Protein AF-A0A378ALG9-F1 (afdb_monomer_lite)

Foldseek 3Di:
DDPVVVVVVVVCVVVVPDDDDDDDPPDDDDDPQKDQWDRDPDPDGDCPRIDGHD

Secondary structure (DSSP, 8-state):
--HHHHHHHHHHHHH-SS-------------TTEE-----SSS----TT-EE--

Radius of gyration: 18.23 Å; chains: 1; bounding box: 31×23×48 Å

Structure (mmCIF, N/CA/C/O backbone):
data_AF-A0A378ALG9-F1
#
_entry.id   AF-A0A378ALG9-F1
#
loop_
_atom_site.group_PDB
_atom_site.id
_atom_site.type_symbol
_atom_site.label_atom_id
_atom_site.label_alt_id
_atom_site.label_comp_id
_atom_site.label_asym_id
_atom_site.label_entity_id
_atom_site.label_seq_id
_atom_site.pdbx_PDB_ins_code
_atom_site.Cartn_x
_atom_site.Cartn_y
_atom_site.Cartn_z
_atom_site.occupancy
_atom_site.B_iso_or_equiv
_atom_site.auth_seq_id
_atom_site.auth_comp_id
_atom_site.auth_asym_id
_atom_site.auth_atom_id
_atom_site.pdbx_PDB_model_num
ATOM 1 N N . MET A 1 1 ? 1.206 16.435 -13.288 1.00 59.56 1 MET A N 1
ATOM 2 C CA . MET A 1 1 ? 2.162 15.305 -13.394 1.00 59.56 1 MET A CA 1
ATOM 3 C C . MET A 1 1 ? 3.436 15.813 -14.058 1.00 59.56 1 MET A C 1
ATOM 5 O O . MET A 1 1 ? 3.331 16.657 -14.938 1.00 59.56 1 MET A O 1
ATOM 9 N N . ASN A 1 2 ? 4.615 15.388 -13.595 1.00 90.19 2 ASN A N 1
ATOM 10 C CA . ASN A 1 2 ? 5.910 15.891 -14.078 1.00 90.19 2 ASN A CA 1
ATOM 11 C C . ASN A 1 2 ? 6.302 15.215 -15.411 1.00 90.19 2 ASN A C 1
ATOM 13 O O . ASN A 1 2 ? 6.221 13.991 -15.505 1.00 90.19 2 ASN A O 1
ATOM 17 N N . LYS A 1 3 ? 6.742 15.992 -16.415 1.00 94.94 3 LYS A N 1
ATOM 18 C CA . LYS A 1 3 ? 7.147 15.525 -17.761 1.00 94.94 3 LYS A CA 1
ATOM 19 C C . LYS A 1 3 ? 8.170 14.383 -17.703 1.00 94.94 3 LYS A C 1
ATOM 21 O O . LYS A 1 3 ? 7.997 13.378 -18.384 1.00 94.94 3 LYS A O 1
ATOM 26 N N . ALA A 1 4 ? 9.154 14.497 -16.809 1.00 95.88 4 ALA A N 1
ATOM 27 C CA . ALA A 1 4 ? 10.205 13.494 -16.636 1.00 95.88 4 ALA A CA 1
ATOM 28 C C . ALA A 1 4 ? 9.670 12.110 -16.210 1.00 95.88 4 ALA A C 1
ATOM 30 O O . ALA A 1 4 ? 10.194 11.085 -16.634 1.00 95.88 4 ALA A O 1
ATOM 31 N N . ALA A 1 5 ? 8.603 12.060 -15.401 1.00 94.75 5 ALA A N 1
ATOM 32 C CA . ALA A 1 5 ? 8.015 10.790 -14.967 1.00 94.75 5 ALA A CA 1
ATOM 33 C C . ALA A 1 5 ? 7.309 10.057 -16.121 1.00 94.75 5 ALA A C 1
ATOM 35 O O . ALA A 1 5 ? 7.351 8.831 -16.188 1.00 94.75 5 ALA A O 1
ATOM 36 N N . GLY A 1 6 ? 6.692 10.805 -17.042 1.00 95.19 6 GLY A N 1
ATOM 37 C CA . GLY A 1 6 ? 6.077 10.237 -18.242 1.00 95.19 6 GLY A CA 1
ATOM 38 C C . GLY A 1 6 ? 7.112 9.678 -19.219 1.00 95.19 6 GLY A C 1
ATOM 39 O O . GLY A 1 6 ? 6.944 8.566 -19.710 1.00 95.19 6 GLY A O 1
ATOM 40 N N . GLU A 1 7 ? 8.208 10.409 -19.445 1.00 95.81 7 GLU A N 1
ATOM 41 C CA . GLU A 1 7 ? 9.321 9.961 -20.300 1.00 95.81 7 GLU A CA 1
ATOM 42 C C . GLU A 1 7 ? 9.981 8.685 -19.752 1.00 95.81 7 GLU A C 1
ATOM 44 O O . GLU A 1 7 ? 10.223 7.743 -20.506 1.00 95.81 7 GLU A O 1
ATOM 49 N N . LEU A 1 8 ? 10.195 8.608 -18.432 1.00 93.50 8 LEU A N 1
ATOM 50 C CA . LEU A 1 8 ? 10.703 7.395 -17.789 1.00 93.50 8 LEU A CA 1
ATOM 51 C C . LEU A 1 8 ? 9.728 6.217 -17.934 1.00 93.50 8 LEU A C 1
ATOM 53 O O . LEU A 1 8 ? 10.160 5.107 -18.233 1.00 93.50 8 LEU A O 1
ATOM 57 N N . HIS A 1 9 ? 8.424 6.441 -17.738 1.00 93.31 9 HIS A N 1
ATOM 58 C CA . HIS A 1 9 ? 7.424 5.381 -17.883 1.00 93.31 9 HIS A CA 1
ATOM 59 C C . HIS A 1 9 ? 7.410 4.800 -19.303 1.00 93.31 9 HIS A C 1
ATOM 61 O O . HIS A 1 9 ? 7.413 3.581 -19.447 1.00 93.31 9 HIS A O 1
ATOM 67 N N . ALA A 1 10 ? 7.462 5.649 -20.335 1.00 94.00 10 ALA A N 1
ATOM 68 C CA . ALA A 1 10 ? 7.522 5.198 -21.725 1.00 94.00 10 ALA A CA 1
ATOM 69 C C . ALA A 1 10 ? 8.752 4.309 -21.981 1.00 94.00 10 ALA A C 1
ATOM 71 O O . ALA A 1 10 ? 8.615 3.201 -22.490 1.00 94.00 10 ALA A O 1
ATOM 72 N N . ALA A 1 11 ? 9.937 4.732 -21.523 1.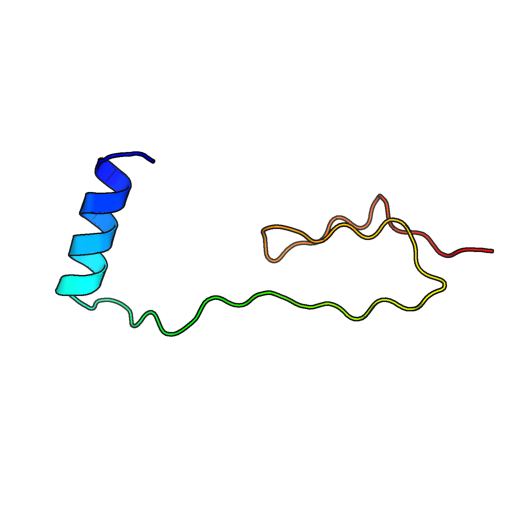00 94.62 11 ALA A N 1
ATOM 73 C CA . ALA A 1 11 ? 11.156 3.935 -21.662 1.00 94.62 11 ALA A CA 1
ATOM 74 C C . ALA A 1 11 ? 11.073 2.577 -20.936 1.00 94.62 11 ALA A C 1
ATOM 76 O O . ALA A 1 11 ? 11.559 1.572 -21.455 1.00 94.62 11 ALA A O 1
ATOM 77 N N . LEU A 1 12 ? 10.446 2.526 -19.752 1.00 94.25 12 LEU A N 1
ATOM 78 C CA . LEU A 1 12 ? 10.222 1.276 -19.016 1.00 94.25 12 LEU A CA 1
ATOM 79 C C . LEU A 1 12 ? 9.250 0.339 -19.746 1.00 94.25 12 LEU A C 1
ATOM 81 O O . LEU A 1 12 ? 9.442 -0.871 -19.704 1.00 94.25 12 LEU A O 1
ATOM 85 N N . VAL A 1 13 ? 8.218 0.863 -20.408 1.00 93.00 13 VAL A N 1
ATOM 86 C CA . VAL A 1 13 ? 7.283 0.036 -21.186 1.00 93.00 13 VAL A CA 1
ATOM 87 C C . VAL A 1 13 ? 7.950 -0.491 -22.459 1.00 93.00 13 VAL A C 1
ATOM 89 O O . VAL A 1 13 ? 7.831 -1.678 -22.746 1.00 93.00 13 VAL A O 1
ATOM 92 N N . ASP A 1 14 ? 8.701 0.347 -23.177 1.00 94.62 14 ASP A N 1
ATOM 93 C CA . ASP A 1 14 ? 9.307 -0.018 -24.466 1.00 94.62 14 ASP A CA 1
ATOM 94 C C . ASP A 1 14 ? 10.472 -1.010 -24.328 1.00 94.62 14 ASP A C 1
ATOM 96 O O . ASP A 1 14 ? 10.625 -1.910 -25.152 1.00 94.62 14 ASP A O 1
ATOM 100 N N . GLN A 1 15 ? 11.311 -0.857 -23.297 1.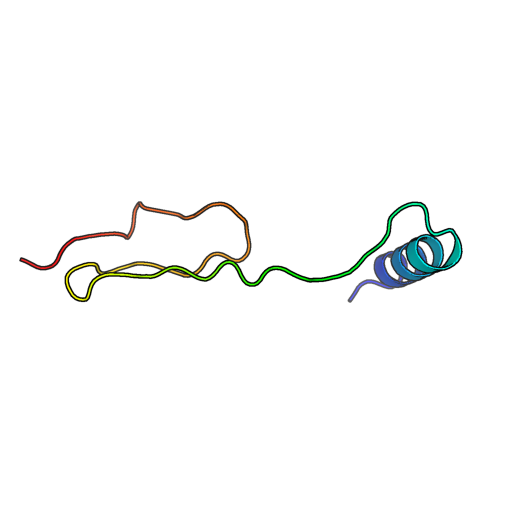00 96.06 15 GLN A N 1
ATOM 101 C CA . GLN A 1 15 ? 12.481 -1.722 -23.084 1.00 96.06 15 GLN A CA 1
ATOM 102 C C . GLN A 1 15 ? 12.150 -3.014 -22.319 1.00 96.06 15 GLN A C 1
ATOM 104 O O . GLN A 1 15 ? 13.004 -3.890 -22.206 1.00 96.06 15 GLN A O 1
ATOM 109 N N . VAL A 1 16 ? 10.937 -3.121 -21.763 1.00 86.50 16 VAL A N 1
ATOM 110 C CA . VAL A 1 16 ? 10.436 -4.263 -20.973 1.00 86.50 16 VAL A CA 1
ATOM 111 C C . VAL A 1 16 ? 11.450 -4.816 -19.939 1.00 86.50 16 VAL A C 1
A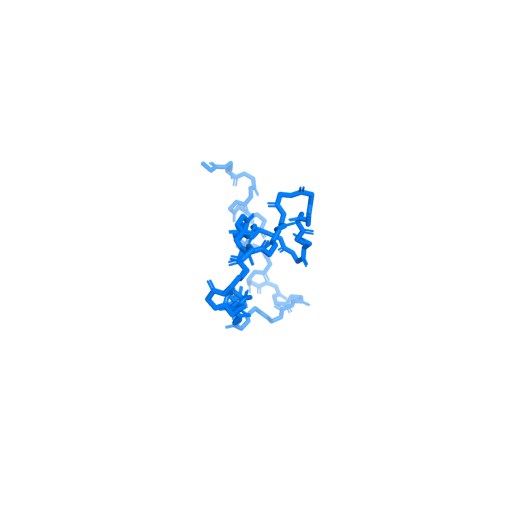TOM 113 O O . VAL A 1 16 ? 11.634 -6.030 -19.843 1.00 86.50 16 VAL A O 1
ATOM 116 N N . PRO A 1 17 ? 12.120 -3.984 -19.112 1.00 90.56 17 PRO A N 1
ATOM 117 C CA . PRO A 1 17 ? 12.966 -4.501 -18.036 1.00 90.56 17 PRO A CA 1
ATOM 118 C C . PRO A 1 17 ? 12.136 -5.160 -16.919 1.00 90.56 17 PRO A C 1
ATOM 120 O O . PRO A 1 17 ? 12.658 -5.967 -16.155 1.00 90.56 17 PRO A O 1
ATOM 123 N N . PHE A 1 18 ? 10.844 -4.825 -16.826 1.00 88.75 18 PHE A N 1
ATOM 124 C CA . PHE A 1 18 ? 9.869 -5.396 -15.900 1.00 88.75 18 PHE A CA 1
ATOM 125 C C . PHE A 1 18 ? 8.516 -5.558 -16.605 1.00 88.75 18 PHE A C 1
ATOM 127 O O . PHE A 1 18 ? 8.154 -4.741 -17.452 1.00 88.75 18 PHE A O 1
ATOM 134 N N . LEU A 1 19 ? 7.745 -6.582 -16.226 1.00 90.50 19 LEU A N 1
ATOM 135 C CA . LEU A 1 19 ? 6.374 -6.780 -16.699 1.00 90.50 19 LEU A CA 1
ATOM 136 C C . LEU A 1 19 ? 5.379 -6.193 -15.688 1.00 90.50 19 LEU A C 1
ATOM 138 O O . LEU A 1 19 ? 5.232 -6.707 -14.579 1.00 90.50 19 LEU A O 1
ATOM 142 N N . PHE A 1 20 ? 4.668 -5.138 -16.081 1.00 91.31 20 PHE A N 1
ATOM 143 C CA . PHE A 1 20 ? 3.619 -4.519 -15.270 1.00 91.31 20 PHE A CA 1
ATOM 144 C C . PHE A 1 20 ? 2.262 -5.141 -15.610 1.00 91.31 20 PHE A C 1
ATOM 146 O O . PHE A 1 20 ? 1.723 -4.897 -16.686 1.00 91.31 20 PHE A O 1
ATOM 153 N N . VAL A 1 21 ? 1.714 -5.961 -14.708 1.00 93.12 21 VAL A N 1
ATOM 154 C CA . VAL A 1 21 ? 0.467 -6.712 -14.966 1.00 93.12 21 VAL A CA 1
ATOM 155 C C . VAL A 1 21 ? -0.740 -6.102 -14.256 1.00 93.12 21 VAL A C 1
ATOM 157 O O . VAL A 1 21 ? -1.814 -6.000 -14.842 1.00 93.12 21 VAL A O 1
ATOM 160 N N . ALA A 1 22 ? -0.588 -5.707 -12.992 1.00 93.75 22 ALA A N 1
ATOM 161 C CA . ALA A 1 22 ? -1.699 -5.254 -12.163 1.00 93.75 22 ALA A CA 1
ATOM 162 C C . ALA A 1 22 ? -1.252 -4.248 -11.099 1.00 93.75 22 ALA A C 1
ATOM 164 O O . ALA A 1 22 ? -0.083 -4.204 -10.715 1.00 93.75 22 ALA A O 1
ATOM 165 N N . HIS A 1 23 ? -2.224 -3.489 -10.592 1.00 91.62 23 HIS A N 1
ATOM 166 C CA . HIS A 1 23 ? -2.091 -2.661 -9.399 1.00 91.62 23 HIS A CA 1
ATOM 167 C C . HIS A 1 23 ? -2.934 -3.293 -8.284 1.00 91.62 23 HIS A C 1
ATOM 169 O O . HIS A 1 23 ? -4.145 -3.440 -8.445 1.00 91.62 23 HIS A O 1
ATOM 175 N N . ASP A 1 24 ? -2.300 -3.695 -7.181 1.00 90.94 24 ASP A N 1
ATOM 176 C CA . ASP A 1 24 ? -3.009 -4.216 -6.007 1.00 90.94 24 ASP A CA 1
ATOM 177 C C . ASP A 1 24 ? -3.763 -3.081 -5.291 1.00 90.94 24 ASP A C 1
ATOM 179 O O . ASP A 1 24 ? -3.230 -1.987 -5.102 1.00 90.94 24 ASP A O 1
ATOM 183 N N . VAL A 1 25 ? -5.010 -3.348 -4.895 1.00 88.94 25 VAL A N 1
ATOM 184 C CA . VAL A 1 25 ? -5.879 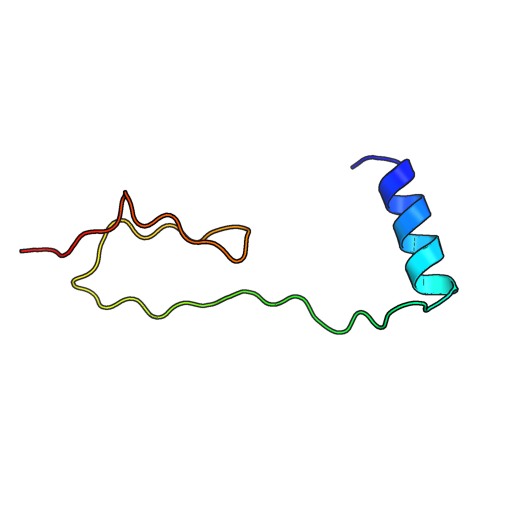-2.406 -4.173 1.00 88.94 25 VAL A CA 1
ATOM 185 C C . VAL A 1 25 ? -5.777 -2.553 -2.648 1.00 88.94 25 VAL A C 1
ATOM 187 O O . VAL A 1 25 ? -6.262 -1.692 -1.916 1.00 88.94 25 VAL A O 1
ATOM 190 N N . GLY A 1 26 ? -5.149 -3.626 -2.152 1.00 90.62 26 GLY A N 1
ATOM 191 C CA . GLY A 1 26 ? -4.895 -3.875 -0.731 1.00 90.62 26 GLY A CA 1
ATOM 192 C C . GLY A 1 26 ? -6.149 -3.881 0.160 1.00 90.62 26 GLY A C 1
ATOM 193 O O . GLY A 1 26 ? -6.166 -3.154 1.163 1.00 90.62 26 GLY A O 1
ATOM 194 N N . PRO A 1 27 ? -7.205 -4.655 -0.169 1.00 91.81 27 PRO A N 1
ATOM 195 C CA . PRO A 1 27 ? -8.463 -4.627 0.572 1.00 91.81 27 PRO A CA 1
ATOM 196 C C . PRO A 1 27 ? -8.293 -5.221 1.976 1.00 91.81 27 PRO A C 1
ATOM 198 O O . PRO A 1 27 ? -7.559 -6.190 2.171 1.00 91.81 27 PRO A O 1
ATOM 201 N N . ARG A 1 28 ? -9.002 -4.669 2.969 1.00 91.75 28 ARG A N 1
ATOM 202 C CA . ARG A 1 28 ? -8.993 -5.169 4.353 1.00 91.75 28 ARG A CA 1
ATOM 203 C C . ARG A 1 28 ? -10.407 -5.384 4.861 1.00 91.75 28 ARG A C 1
ATOM 205 O O . ARG A 1 28 ? -11.243 -4.488 4.792 1.00 91.75 28 ARG A O 1
ATOM 212 N N . ALA A 1 29 ? -10.646 -6.566 5.416 1.00 94.81 29 ALA A N 1
ATOM 213 C CA . ALA A 1 29 ? -11.860 -6.847 6.165 1.00 94.81 29 ALA A CA 1
ATOM 214 C C . ALA A 1 29 ? -11.723 -6.278 7.583 1.00 94.81 29 ALA A C 1
ATOM 216 O O . ALA A 1 29 ? -10.733 -6.537 8.266 1.00 94.81 29 ALA A O 1
ATOM 217 N N . ILE A 1 30 ? -12.714 -5.503 8.023 1.00 95.81 30 ILE A N 1
ATOM 218 C CA . ILE A 1 30 ? -12.714 -4.841 9.331 1.00 95.81 30 ILE A CA 1
ATOM 219 C C . ILE A 1 30 ? -13.999 -5.247 10.068 1.00 95.81 30 ILE A C 1
ATOM 221 O O . ILE A 1 30 ? -15.089 -5.035 9.531 1.00 95.81 30 ILE A O 1
ATOM 225 N N . PRO A 1 31 ? -13.914 -5.839 11.275 1.00 96.06 31 PRO A N 1
ATOM 226 C CA . PRO A 1 31 ? -15.095 -6.171 12.067 1.00 96.06 31 PRO A CA 1
ATOM 227 C C . PRO A 1 31 ? -15.895 -4.914 12.460 1.00 96.06 31 PRO A C 1
ATOM 229 O O . PRO A 1 31 ? -15.280 -3.889 12.749 1.00 96.06 31 PRO A O 1
ATOM 232 N N . PRO A 1 32 ? -17.235 -4.978 12.608 1.00 95.94 32 PRO A N 1
ATOM 233 C CA . PRO A 1 32 ? -18.060 -3.808 12.963 1.00 95.94 32 PRO A CA 1
ATOM 234 C C . PRO A 1 32 ? -17.710 -3.126 14.299 1.00 95.94 32 PRO A C 1
ATOM 236 O O . PRO A 1 32 ? -18.068 -1.964 14.525 1.00 95.94 32 PRO A O 1
ATOM 239 N N . ALA A 1 33 ? -17.038 -3.859 15.192 1.00 97.38 33 ALA A N 1
ATOM 240 C CA . ALA A 1 33 ? -16.565 -3.368 16.483 1.00 97.38 33 ALA A CA 1
ATOM 241 C C . ALA A 1 33 ? -15.250 -2.575 16.391 1.00 97.38 33 ALA A C 1
ATOM 243 O O . ALA A 1 33 ? -14.888 -1.918 17.360 1.00 97.38 33 ALA A O 1
ATOM 244 N N . VAL A 1 34 ? -14.526 -2.633 15.270 1.00 97.00 34 VAL A N 1
ATOM 245 C CA . VAL A 1 34 ? -13.264 -1.906 15.075 1.00 97.00 34 VAL A CA 1
ATOM 246 C C . VAL A 1 34 ? -13.546 -0.558 14.413 1.00 97.00 34 VAL A C 1
ATOM 248 O O . VAL A 1 34 ? -14.279 -0.472 13.428 1.00 97.00 34 VAL A O 1
ATOM 251 N N . THR A 1 35 ? -12.956 0.504 14.954 1.00 96.44 35 THR A N 1
ATOM 252 C CA . THR A 1 35 ? -13.118 1.890 14.496 1.00 96.44 35 THR A CA 1
ATOM 253 C C . THR A 1 35 ? -11.785 2.573 14.248 1.00 96.44 35 THR A C 1
ATOM 255 O O . THR A 1 35 ? -10.746 2.103 14.703 1.00 96.44 35 THR A O 1
ATOM 258 N N . GLY A 1 36 ? -11.822 3.689 13.513 1.00 96.00 36 GLY A N 1
ATOM 259 C CA . GLY A 1 36 ? -10.649 4.539 13.285 1.00 96.00 36 GLY A CA 1
ATOM 260 C C . GLY A 1 36 ? -9.652 4.002 12.256 1.00 96.00 36 GLY A C 1
ATOM 261 O O . GLY A 1 36 ? -8.570 4.557 12.100 1.00 96.00 36 GLY A O 1
ATOM 262 N N . VAL A 1 37 ? -10.010 2.947 11.519 1.00 95.94 37 VAL A N 1
ATOM 263 C CA . VAL A 1 37 ? -9.183 2.441 10.419 1.00 95.94 37 VAL A CA 1
ATOM 264 C C . VAL A 1 37 ? -9.261 3.391 9.225 1.00 95.94 37 VAL A C 1
ATOM 266 O O . VAL A 1 37 ? -10.344 3.671 8.713 1.00 95.94 37 VAL A O 1
ATOM 269 N N . VAL A 1 38 ? -8.099 3.830 8.744 1.00 94.94 38 VAL A N 1
ATOM 270 C CA . VAL A 1 38 ? -7.943 4.606 7.508 1.00 94.94 38 VAL A CA 1
ATOM 271 C C . VAL A 1 38 ? -7.244 3.736 6.465 1.00 94.94 38 VAL A C 1
ATOM 273 O O . VAL A 1 38 ? -6.220 3.116 6.758 1.00 94.94 38 VAL A O 1
ATOM 276 N N . GLN A 1 39 ? -7.786 3.676 5.244 1.00 93.62 39 GLN A N 1
ATOM 277 C CA . GLN A 1 39 ? -7.161 2.917 4.160 1.00 93.62 39 GLN A CA 1
ATOM 278 C C . GLN A 1 39 ? -5.879 3.628 3.690 1.00 93.62 39 GLN A C 1
ATOM 280 O O . GLN A 1 39 ? -5.957 4.761 3.206 1.00 93.62 39 GLN A O 1
ATOM 285 N N . PRO A 1 40 ? -4.696 3.000 3.807 1.00 92.75 40 PRO A N 1
ATOM 286 C CA . PRO A 1 40 ? -3.445 3.622 3.421 1.00 92.75 40 PRO A CA 1
ATOM 287 C C . PRO A 1 40 ? -3.276 3.620 1.904 1.00 92.75 40 PRO A C 1
ATOM 289 O O . PRO A 1 40 ? -3.784 2.754 1.196 1.00 92.75 40 PRO A O 1
ATOM 292 N N . GLN A 1 41 ? -2.495 4.584 1.425 1.00 91.50 41 GLN A N 1
ATOM 293 C CA . GLN A 1 41 ? -2.013 4.652 0.041 1.00 91.50 41 GLN A CA 1
ATOM 294 C C . GLN A 1 41 ? -0.675 3.909 -0.144 1.00 91.50 41 GLN A C 1
ATOM 296 O O . GLN A 1 41 ? 0.001 4.068 -1.155 1.00 91.50 41 GLN A O 1
ATOM 301 N N . SER A 1 42 ? -0.260 3.131 0.857 1.00 90.38 42 SER A N 1
ATOM 302 C CA . SER A 1 42 ? 0.962 2.329 0.862 1.00 90.38 42 SER A CA 1
ATOM 303 C C . SER A 1 42 ? 0.693 0.966 1.504 1.00 90.38 42 SER A C 1
ATOM 305 O O . SER A 1 42 ? -0.394 0.706 2.028 1.00 90.38 42 SER A O 1
ATOM 307 N N . TRP A 1 43 ? 1.700 0.093 1.515 1.00 89.94 43 TRP A N 1
ATOM 308 C CA . TRP A 1 43 ? 1.617 -1.196 2.204 1.00 89.94 43 TRP A CA 1
ATOM 309 C C . TRP A 1 43 ? 1.606 -1.100 3.738 1.00 89.94 43 TRP A C 1
ATOM 311 O O . TRP A 1 43 ? 1.360 -2.106 4.400 1.00 89.94 43 TRP A O 1
ATOM 321 N N . PHE A 1 44 ? 1.805 0.085 4.321 1.00 91.94 44 PHE A N 1
ATOM 322 C CA . PHE A 1 44 ? 1.847 0.277 5.771 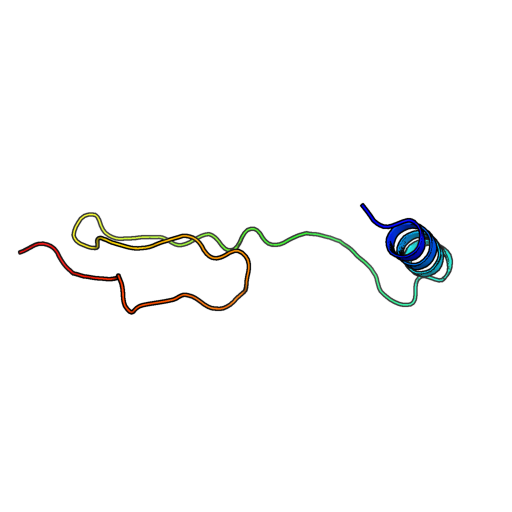1.00 91.94 44 PHE A CA 1
ATOM 323 C C . PHE A 1 44 ? 0.568 0.936 6.280 1.00 91.94 44 PHE A C 1
ATOM 325 O O . PHE A 1 44 ? 0.091 1.915 5.711 1.00 91.94 44 PHE A O 1
ATOM 332 N N . ILE A 1 45 ? 0.006 0.394 7.360 1.00 93.06 45 ILE A N 1
ATOM 333 C CA . ILE A 1 45 ? -1.176 0.942 8.027 1.00 93.06 45 ILE A CA 1
ATOM 334 C C . ILE A 1 45 ? -0.768 1.650 9.317 1.00 93.06 45 ILE A C 1
ATOM 336 O O . ILE A 1 45 ? 0.007 1.108 10.102 1.00 93.06 45 ILE A O 1
ATOM 340 N N . ASP A 1 46 ? -1.309 2.845 9.538 1.00 94.69 46 ASP A N 1
ATOM 341 C CA . ASP A 1 46 ? -1.212 3.520 10.827 1.00 94.69 46 ASP A CA 1
ATOM 342 C C . ASP A 1 46 ? -2.285 2.967 11.773 1.00 94.69 46 ASP A C 1
ATOM 344 O O . ASP A 1 46 ? -3.483 3.063 11.500 1.00 94.69 46 ASP A O 1
ATOM 348 N N . LEU A 1 47 ? -1.844 2.354 12.872 1.00 95.31 47 LEU A N 1
ATOM 349 C CA . LEU A 1 47 ? -2.722 1.776 13.889 1.00 95.31 47 LEU A CA 1
ATOM 350 C C . LEU A 1 47 ? -2.992 2.724 15.060 1.00 95.31 47 LEU A C 1
ATOM 352 O O . LEU A 1 47 ? -3.790 2.383 15.927 1.00 95.31 47 LEU A O 1
ATOM 356 N N . SER A 1 48 ? -2.371 3.905 15.103 1.00 97.19 48 SER A N 1
ATOM 357 C CA . SER A 1 48 ? -2.515 4.844 16.224 1.00 97.19 48 SER A CA 1
ATOM 358 C C . SER A 1 48 ? -3.943 5.374 16.395 1.00 97.19 48 SER A C 1
ATOM 360 O O . SER A 1 48 ? -4.346 5.718 17.503 1.00 97.19 48 SER A O 1
ATOM 362 N N . LEU A 1 49 ? -4.723 5.394 15.312 1.00 95.19 49 LEU A N 1
ATOM 363 C CA . LEU A 1 49 ? -6.128 5.806 15.307 1.00 95.19 49 LEU A CA 1
ATOM 364 C C . LEU A 1 49 ? -7.099 4.643 15.549 1.00 95.19 49 LEU A C 1
ATOM 366 O O . LEU A 1 49 ? -8.300 4.869 15.699 1.00 95.19 49 LEU A O 1
ATOM 370 N N . VAL A 1 50 ? -6.609 3.401 15.557 1.00 97.06 50 VAL A N 1
ATOM 371 C CA . VAL A 1 50 ? -7.454 2.207 15.589 1.00 97.06 50 VAL A CA 1
ATOM 372 C C . VAL A 1 50 ? -7.872 1.883 17.018 1.00 97.06 50 VAL A C 1
ATOM 374 O O . VAL A 1 50 ? -7.051 1.802 17.929 1.00 97.06 50 VAL A O 1
ATOM 377 N N . SER A 1 51 ? -9.165 1.635 17.206 1.00 96.50 51 SER A N 1
ATOM 378 C CA . SER A 1 51 ? -9.743 1.272 18.499 1.00 96.50 51 SER A CA 1
ATOM 379 C C . SER A 1 51 ? -10.875 0.256 18.354 1.00 96.50 51 SER A C 1
ATOM 381 O O . SER A 1 51 ? -11.358 -0.024 17.254 1.00 96.50 51 SER A O 1
ATOM 383 N N . LYS A 1 52 ? -11.298 -0.317 19.483 1.00 97.19 52 LYS A N 1
ATOM 384 C CA . LYS A 1 52 ? -12.473 -1.184 19.577 1.00 97.19 52 LYS A CA 1
ATOM 385 C C . LYS A 1 52 ? -13.589 -0.411 20.285 1.00 97.19 52 LYS A C 1
ATOM 387 O O . LYS A 1 52 ? -13.334 0.173 21.333 1.00 97.19 52 LYS A O 1
ATOM 392 N N . LYS A 1 53 ? -14.803 -0.423 19.730 1.00 89.94 53 LYS A N 1
ATOM 393 C CA . LYS A 1 53 ? -16.010 0.060 20.416 1.00 89.94 53 LYS A CA 1
ATOM 394 C C . LYS A 1 53 ? -16.233 -0.764 21.686 1.00 89.94 53 LYS A C 1
ATOM 396 O O . LYS A 1 53 ? -16.093 -1.991 21.640 1.00 89.94 53 LYS A O 1
ATOM 401 N N . GLU A 1 54 ? -16.551 -0.081 22.779 1.00 79.94 54 GLU A N 1
ATOM 402 C CA . GLU A 1 54 ? -17.032 -0.716 24.012 1.00 79.94 54 GLU A CA 1
ATOM 403 C C . GLU A 1 54 ? -18.383 -1.406 23.793 1.00 79.94 54 GLU A C 1
ATOM 405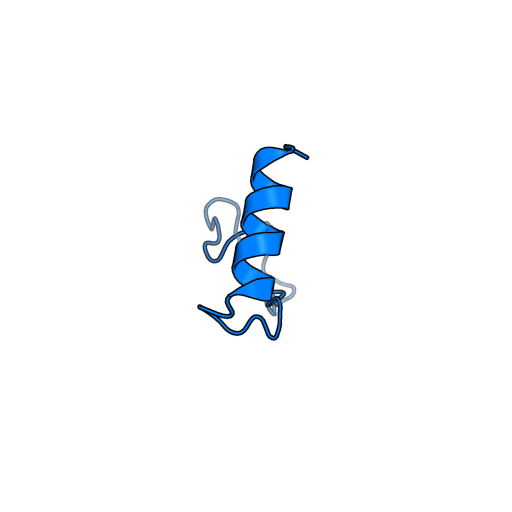 O O . GLU A 1 54 ? -19.212 -0.867 23.019 1.00 79.94 54 GLU A O 1
#

Organism: Klebsiella pneumoniae (NCBI:txid573)

pLDDT: mean 92.71, std 5.53, range [59.56, 97.38]

Sequence (54 aa):
MNKAAGELHAALVDQVPFLFVAHDVGPRAIPPAVTGVVQPQSWFIDLSLVSKKE